Protein AF-A0A920TX15-F1 (afdb_monomer_lite)

pLDDT: mean 81.06, std 20.67, range [33.22, 98.06]

Sequence (131 aa):
MELPAIEGSHGVGNDQNNLGINAYKENKFNQALKHFQVASIVDKKKGEIFFNLGLTLHKLGNHLEAAKHLQWALKLSPTNEKISGSKLLQAHHCDNNPKIPCGLKKPEKHKIEGSDTISPQNYMSSTVGGY

Structure (mmCIF, N/CA/C/O backbone):
data_AF-A0A920TX15-F1
#
_entry.id   AF-A0A920TX15-F1
#
loop_
_atom_site.group_PDB
_atom_site.id
_atom_site.type_symbol
_atom_site.label_atom_id
_atom_site.label_alt_id
_atom_site.label_comp_id
_atom_site.label_asym_id
_atom_site.label_entity_id
_atom_site.label_seq_id
_atom_site.pdbx_PDB_ins_code
_atom_site.Cartn_x
_ato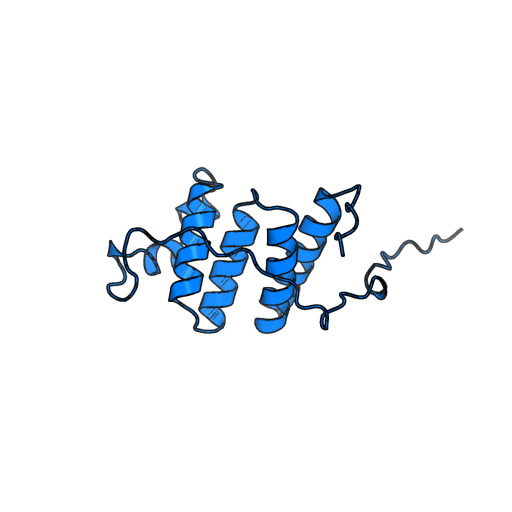m_site.Cartn_y
_atom_site.Cartn_z
_atom_site.occupancy
_atom_site.B_iso_or_equiv
_atom_site.auth_seq_id
_atom_site.auth_comp_id
_atom_site.auth_asym_id
_atom_site.auth_atom_id
_atom_site.pdbx_PDB_model_num
ATOM 1 N N . MET A 1 1 ? 12.238 -24.552 -9.274 1.00 35.44 1 MET A N 1
ATOM 2 C CA . MET A 1 1 ? 12.542 -23.429 -10.179 1.00 35.44 1 MET A CA 1
ATOM 3 C C . MET A 1 1 ? 12.831 -22.231 -9.290 1.00 35.44 1 MET A C 1
ATOM 5 O O . MET A 1 1 ? 11.905 -21.625 -8.765 1.00 35.44 1 MET A O 1
ATOM 9 N N . GLU A 1 2 ? 14.106 -22.034 -8.965 1.00 33.22 2 GLU A N 1
ATOM 10 C CA . GLU A 1 2 ? 14.575 -20.930 -8.122 1.00 33.22 2 GLU A CA 1
ATOM 11 C C . GLU A 1 2 ? 14.567 -19.642 -8.948 1.00 33.22 2 GLU A C 1
ATOM 13 O O . GLU A 1 2 ? 15.024 -19.628 -10.089 1.00 33.22 2 GLU A O 1
ATOM 18 N N . LEU A 1 3 ? 13.990 -18.576 -8.392 1.00 47.38 3 LEU A N 1
ATOM 19 C CA . LEU A 1 3 ? 14.058 -17.242 -8.983 1.00 47.38 3 LEU A CA 1
ATOM 20 C C . LEU A 1 3 ? 15.532 -16.809 -8.973 1.00 47.38 3 LEU A C 1
ATOM 22 O O . LEU A 1 3 ? 16.132 -16.854 -7.894 1.00 47.38 3 LEU A O 1
ATOM 26 N N . PRO A 1 4 ? 16.128 -16.409 -10.113 1.00 48.66 4 PRO A N 1
ATOM 27 C CA . PRO A 1 4 ? 17.517 -15.980 -10.129 1.00 48.66 4 PRO A CA 1
ATOM 28 C C . PRO A 1 4 ? 17.682 -14.794 -9.179 1.00 48.66 4 PRO A C 1
ATOM 30 O O . PRO A 1 4 ? 16.878 -13.856 -9.179 1.00 48.66 4 PRO A O 1
ATOM 33 N N . ALA A 1 5 ? 18.703 -14.884 -8.329 1.00 49.22 5 ALA A N 1
ATOM 34 C CA . ALA A 1 5 ? 19.114 -13.809 -7.448 1.00 49.22 5 ALA A CA 1
ATOM 35 C C . ALA A 1 5 ? 19.356 -12.556 -8.299 1.00 49.22 5 ALA A C 1
ATOM 37 O O . ALA A 1 5 ? 20.251 -12.520 -9.138 1.00 49.22 5 ALA A O 1
ATOM 38 N N . ILE A 1 6 ? 18.500 -11.551 -8.118 1.00 55.03 6 ILE A N 1
ATOM 39 C CA . ILE A 1 6 ? 18.608 -10.255 -8.786 1.00 55.03 6 ILE A CA 1
ATOM 40 C C . ILE A 1 6 ? 19.738 -9.495 -8.084 1.00 55.03 6 ILE A C 1
ATOM 42 O O . ILE A 1 6 ? 19.520 -8.750 -7.125 1.00 55.03 6 ILE A O 1
ATOM 46 N N . GLU A 1 7 ? 20.971 -9.778 -8.485 1.00 42.94 7 GLU A N 1
ATOM 47 C CA . GLU A 1 7 ? 22.149 -9.038 -8.046 1.00 42.94 7 GLU A CA 1
ATOM 48 C C . GLU A 1 7 ? 22.011 -7.585 -8.538 1.00 42.94 7 GLU A C 1
ATOM 50 O O . GLU A 1 7 ? 21.899 -7.324 -9.733 1.00 42.94 7 GLU A O 1
ATOM 55 N N . GLY A 1 8 ? 21.897 -6.644 -7.590 1.00 47.78 8 GLY A N 1
ATOM 56 C CA . GLY A 1 8 ? 21.473 -5.248 -7.815 1.00 47.78 8 GLY A CA 1
ATOM 57 C C . GLY A 1 8 ? 20.155 -4.854 -7.120 1.00 47.78 8 GLY A C 1
ATOM 58 O O . GLY A 1 8 ? 19.562 -3.827 -7.449 1.00 47.78 8 GLY A O 1
ATOM 59 N N . SER A 1 9 ? 19.690 -5.675 -6.170 1.00 55.69 9 SER A N 1
ATOM 60 C CA . SER A 1 9 ? 18.304 -5.800 -5.685 1.00 55.69 9 SER A CA 1
ATOM 61 C C . SER A 1 9 ? 17.519 -4.525 -5.337 1.00 55.69 9 SER A C 1
ATOM 63 O O . SER A 1 9 ? 16.299 -4.568 -5.394 1.00 55.69 9 SER A O 1
ATOM 65 N N . HIS A 1 10 ? 18.137 -3.380 -5.044 1.00 59.47 10 HIS A N 1
ATOM 66 C CA . HIS A 1 10 ? 17.403 -2.143 -4.731 1.00 59.47 10 HIS A CA 1
ATOM 67 C C . HIS A 1 10 ? 16.898 -1.391 -5.981 1.00 59.47 10 HIS A C 1
ATOM 69 O O . HIS A 1 10 ? 15.898 -0.674 -5.905 1.00 59.47 10 HIS A O 1
ATOM 75 N N . GLY A 1 11 ? 17.558 -1.548 -7.136 1.00 77.94 11 GLY A N 1
ATOM 76 C CA . GLY A 1 11 ? 17.187 -0.842 -8.372 1.00 77.94 11 GLY A CA 1
ATOM 77 C C . GLY A 1 11 ? 15.820 -1.280 -8.893 1.00 77.94 11 GLY A C 1
ATOM 78 O O . GLY A 1 11 ? 14.908 -0.468 -9.024 1.00 77.94 11 GLY A O 1
ATOM 79 N N . VAL A 1 12 ? 15.633 -2.593 -9.055 1.00 80.75 12 VAL A N 1
ATOM 80 C CA . VAL A 1 12 ? 14.380 -3.178 -9.561 1.00 80.75 12 VAL A CA 1
ATOM 81 C C . VAL A 1 12 ? 13.189 -2.857 -8.654 1.00 80.75 12 VAL A C 1
ATOM 83 O O . VAL A 1 12 ? 12.107 -2.543 -9.148 1.00 80.75 12 VAL A O 1
ATOM 86 N N . GLY A 1 13 ? 13.371 -2.900 -7.330 1.00 85.56 13 GLY A N 1
ATOM 87 C CA . GLY A 1 13 ? 12.321 -2.538 -6.373 1.00 85.56 13 GLY A CA 1
ATOM 88 C C . GLY A 1 13 ? 11.895 -1.075 -6.513 1.00 85.56 13 GLY A C 1
ATOM 89 O O . GLY A 1 13 ? 10.699 -0.768 -6.541 1.00 85.56 13 GLY A O 1
ATOM 90 N N . ASN A 1 14 ? 12.863 -0.172 -6.675 1.00 88.19 14 ASN A N 1
ATOM 91 C CA . ASN A 1 14 ? 12.604 1.248 -6.881 1.00 88.19 14 ASN A CA 1
ATOM 92 C C . ASN A 1 14 ? 11.945 1.541 -8.237 1.00 88.19 14 ASN A C 1
ATOM 94 O O . ASN A 1 14 ? 10.978 2.302 -8.288 1.00 88.19 14 ASN A O 1
ATOM 98 N N . ASP A 1 15 ? 12.414 0.906 -9.309 1.00 89.88 15 ASP A N 1
ATOM 99 C CA . ASP A 1 15 ? 11.876 1.079 -10.660 1.00 89.88 15 ASP A CA 1
ATOM 100 C C . ASP A 1 15 ? 10.419 0.619 -10.731 1.00 89.88 15 ASP A C 1
ATOM 102 O O . ASP A 1 15 ? 9.547 1.360 -11.185 1.00 89.88 15 ASP A O 1
ATOM 106 N N . GLN A 1 16 ? 10.121 -0.563 -10.185 1.00 92.62 16 GLN A N 1
ATOM 107 C CA . GLN A 1 16 ? 8.752 -1.071 -10.096 1.00 92.62 16 GLN A CA 1
ATOM 108 C C . GLN A 1 16 ? 7.872 -0.166 -9.229 1.00 92.62 16 GLN A C 1
ATOM 110 O O . GLN A 1 16 ? 6.734 0.119 -9.592 1.00 92.62 16 GLN A O 1
ATOM 115 N N . ASN A 1 17 ? 8.389 0.370 -8.122 1.00 93.25 17 ASN A N 1
ATOM 116 C CA . ASN A 1 17 ? 7.642 1.345 -7.331 1.00 93.25 17 ASN A CA 1
ATOM 117 C C . ASN A 1 17 ? 7.332 2.628 -8.131 1.00 93.25 17 ASN A C 1
ATOM 119 O O . ASN A 1 17 ? 6.214 3.135 -8.059 1.00 93.25 17 ASN A O 1
ATOM 123 N N . ASN A 1 18 ? 8.271 3.135 -8.931 1.00 94.69 18 ASN A N 1
ATOM 124 C CA . ASN A 1 18 ? 8.048 4.319 -9.765 1.00 94.69 18 ASN A CA 1
ATOM 125 C C . ASN A 1 18 ? 7.033 4.057 -10.889 1.00 94.69 18 ASN A C 1
ATOM 127 O O . ASN A 1 18 ? 6.138 4.877 -11.105 1.00 94.69 18 ASN A O 1
ATOM 131 N N . LEU A 1 19 ? 7.111 2.896 -11.549 1.00 95.06 19 LEU A N 1
ATOM 132 C CA . LEU A 1 19 ? 6.111 2.458 -12.529 1.00 95.06 19 LEU A CA 1
ATOM 133 C C . LEU A 1 19 ? 4.718 2.358 -11.898 1.00 95.06 19 LEU A C 1
ATOM 135 O O . LEU A 1 19 ? 3.743 2.851 -12.466 1.00 95.06 19 LEU A O 1
ATOM 139 N N . GLY A 1 20 ? 4.627 1.804 -10.686 1.00 96.31 20 GLY A N 1
ATOM 140 C CA . GLY A 1 20 ? 3.378 1.740 -9.931 1.00 96.31 20 GLY A CA 1
ATOM 141 C C . GLY A 1 20 ? 2.807 3.123 -9.614 1.00 96.31 20 GLY A C 1
ATOM 142 O O . GLY A 1 20 ? 1.611 3.351 -9.793 1.00 96.31 20 GLY A O 1
ATOM 143 N N . ILE A 1 21 ? 3.654 4.076 -9.205 1.00 97.19 21 ILE A N 1
ATOM 144 C CA . ILE A 1 21 ? 3.245 5.465 -8.942 1.00 97.19 21 ILE A CA 1
ATOM 145 C C . ILE A 1 21 ? 2.704 6.124 -10.216 1.00 97.19 21 ILE A C 1
ATOM 147 O O . ILE A 1 21 ? 1.669 6.791 -10.161 1.00 97.19 21 ILE A O 1
ATOM 151 N N . ASN A 1 22 ? 3.373 5.939 -11.355 1.00 96.81 22 ASN A N 1
ATOM 152 C CA . ASN A 1 22 ? 2.928 6.497 -12.632 1.00 96.81 22 ASN A CA 1
ATOM 153 C C . ASN A 1 22 ? 1.583 5.898 -13.059 1.00 96.81 22 ASN A C 1
ATOM 155 O O . ASN A 1 22 ? 0.641 6.644 -13.320 1.00 96.81 22 ASN A O 1
ATOM 159 N N . ALA A 1 23 ? 1.439 4.572 -13.008 1.00 94.44 23 ALA A N 1
ATOM 160 C CA . ALA A 1 23 ? 0.174 3.901 -13.299 1.00 94.44 23 ALA A CA 1
ATOM 161 C C . ALA A 1 23 ? -0.961 4.358 -12.361 1.00 94.44 23 ALA A C 1
ATOM 163 O O . ALA A 1 23 ? -2.090 4.563 -12.807 1.00 94.44 23 ALA A O 1
ATOM 164 N N . TYR A 1 24 ? -0.674 4.573 -11.072 1.00 97.81 24 TYR A N 1
ATOM 165 C CA . TYR A 1 24 ? -1.654 5.089 -10.114 1.00 97.81 24 TYR A CA 1
ATOM 166 C C . TYR A 1 24 ? -2.116 6.507 -10.477 1.00 97.81 24 TYR A C 1
ATOM 168 O O . TYR A 1 24 ? -3.315 6.782 -10.444 1.00 97.81 24 TYR A O 1
ATOM 176 N N . LYS A 1 25 ? -1.189 7.401 -10.853 1.00 97.50 25 LYS A N 1
ATOM 177 C CA . LYS A 1 25 ? -1.510 8.772 -11.300 1.00 97.50 25 LYS A CA 1
ATOM 178 C C . LYS A 1 25 ? -2.371 8.784 -12.564 1.00 97.50 25 LYS A C 1
ATOM 180 O O . LYS A 1 25 ? -3.213 9.661 -12.715 1.00 97.50 25 LYS A O 1
ATOM 185 N N . GLU A 1 26 ? -2.198 7.792 -13.431 1.00 97.69 26 GLU A N 1
ATOM 186 C CA . GLU A 1 26 ? -3.020 7.582 -14.627 1.00 97.69 26 GLU A CA 1
ATOM 187 C C . GLU A 1 26 ? -4.354 6.863 -14.340 1.00 97.69 26 GLU A C 1
ATOM 189 O O . GLU A 1 26 ? -5.074 6.505 -15.268 1.00 97.69 26 GLU A O 1
ATOM 194 N N . ASN A 1 27 ? -4.698 6.625 -13.068 1.00 97.38 27 ASN A N 1
ATOM 195 C CA . ASN A 1 27 ? -5.863 5.846 -12.625 1.00 97.38 27 ASN A CA 1
ATOM 196 C C . ASN A 1 27 ? -5.884 4.382 -13.121 1.00 97.38 27 ASN A C 1
ATOM 198 O O . ASN A 1 27 ? -6.908 3.701 -13.046 1.00 97.38 27 ASN A O 1
ATOM 202 N N . LYS A 1 28 ? -4.746 3.848 -13.582 1.00 96.44 28 LYS A N 1
ATOM 203 C CA . LYS A 1 28 ? -4.576 2.448 -14.004 1.00 96.44 28 LYS A CA 1
ATOM 204 C C . LYS A 1 28 ? -4.301 1.556 -12.790 1.00 96.44 28 LYS A C 1
ATOM 206 O O . LYS A 1 28 ? -3.242 0.940 -12.669 1.00 96.44 28 LYS A O 1
ATOM 211 N N . PHE A 1 29 ? -5.260 1.475 -11.868 1.00 95.75 29 PHE A N 1
ATOM 212 C CA . PHE A 1 29 ? -5.050 0.864 -10.548 1.00 95.75 29 PHE A CA 1
ATOM 213 C C . PHE A 1 29 ? -4.658 -0.621 -10.591 1.00 95.75 29 PHE A C 1
ATOM 215 O O . PHE A 1 29 ? -3.831 -1.051 -9.794 1.00 95.75 29 PHE A O 1
ATOM 222 N N . ASN A 1 30 ? -5.168 -1.399 -11.550 1.00 93.38 30 ASN A N 1
ATOM 223 C CA . ASN A 1 30 ? -4.760 -2.801 -11.712 1.00 93.38 30 ASN A CA 1
ATOM 224 C C . ASN A 1 30 ? -3.282 -2.942 -12.117 1.00 93.38 30 ASN A C 1
ATOM 226 O O . ASN A 1 30 ? -2.595 -3.839 -11.638 1.00 93.38 30 ASN A O 1
ATOM 230 N N . GLN A 1 31 ? -2.770 -2.045 -12.966 1.00 92.06 31 GLN A N 1
ATOM 231 C CA . GLN A 1 31 ? -1.352 -2.045 -13.352 1.00 92.06 31 GLN A CA 1
ATOM 232 C C . GLN A 1 31 ? -0.476 -1.557 -12.196 1.00 92.06 31 GLN A C 1
ATOM 234 O O . GLN A 1 31 ? 0.545 -2.172 -11.893 1.00 92.06 31 GLN A O 1
ATOM 239 N N . ALA A 1 32 ? -0.917 -0.505 -11.498 1.00 95.69 32 ALA A N 1
ATOM 240 C CA . ALA A 1 32 ? -0.250 -0.016 -10.297 1.00 95.69 32 ALA A CA 1
ATOM 241 C C . ALA A 1 32 ? -0.099 -1.126 -9.248 1.00 95.69 32 ALA A C 1
ATOM 243 O O . ALA A 1 32 ? 0.979 -1.301 -8.683 1.00 95.69 32 ALA A O 1
ATOM 244 N N . LEU A 1 33 ? -1.154 -1.927 -9.050 1.00 95.25 33 LEU A N 1
ATOM 245 C CA . LEU A 1 33 ? -1.141 -3.057 -8.129 1.00 95.25 33 LEU A CA 1
ATOM 246 C C . LEU A 1 33 ? -0.037 -4.056 -8.494 1.00 95.25 33 LEU A C 1
ATOM 248 O O . LEU A 1 33 ? 0.789 -4.355 -7.637 1.00 95.25 33 LEU A O 1
ATOM 252 N N . LYS A 1 34 ? 0.039 -4.507 -9.754 1.00 91.31 34 LYS A N 1
ATOM 253 C CA . LYS A 1 34 ? 1.077 -5.454 -10.208 1.00 91.31 34 LYS A CA 1
ATOM 254 C C . LYS A 1 34 ? 2.492 -4.929 -9.946 1.00 91.31 34 LYS A C 1
ATOM 256 O O . LYS A 1 34 ? 3.324 -5.631 -9.372 1.00 91.31 34 LYS A O 1
ATOM 261 N N . HIS A 1 35 ? 2.752 -3.673 -10.302 1.00 93.38 35 HIS A N 1
ATOM 262 C CA . HIS A 1 35 ? 4.054 -3.041 -10.092 1.00 93.38 35 HIS A CA 1
ATOM 263 C C . HIS A 1 35 ? 4.430 -2.950 -8.608 1.00 93.38 35 HIS A C 1
ATOM 265 O O . HIS A 1 35 ? 5.529 -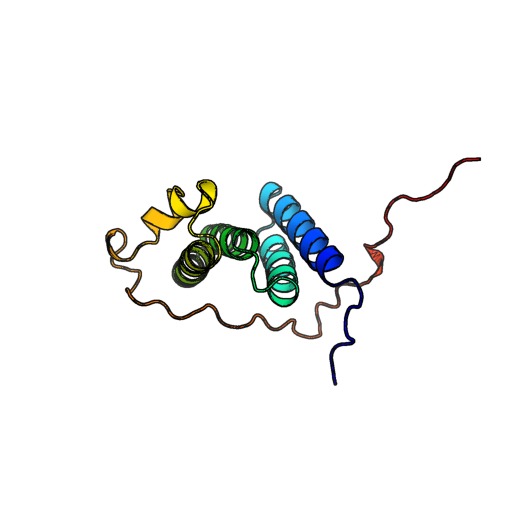3.342 -8.212 1.00 93.38 35 HIS A O 1
ATOM 271 N N . PHE A 1 36 ? 3.506 -2.512 -7.750 1.00 94.44 36 PHE A N 1
ATOM 272 C CA . PHE A 1 36 ? 3.771 -2.451 -6.315 1.00 94.44 36 PHE A CA 1
ATOM 273 C C . PHE A 1 36 ? 3.910 -3.835 -5.668 1.00 94.44 36 PHE A C 1
ATOM 275 O O . PHE A 1 36 ? 4.680 -3.989 -4.720 1.00 94.44 36 PHE A O 1
ATOM 282 N N . GLN A 1 37 ? 3.217 -4.858 -6.176 1.00 92.75 37 GLN A N 1
ATOM 283 C CA . GLN A 1 37 ? 3.379 -6.237 -5.713 1.00 92.75 37 GLN A CA 1
ATOM 284 C C . GLN A 1 37 ? 4.796 -6.741 -5.980 1.00 92.75 37 GLN A C 1
ATOM 286 O O . GLN A 1 37 ? 5.439 -7.253 -5.063 1.00 92.75 37 GLN A O 1
ATOM 291 N N . VAL A 1 38 ? 5.323 -6.514 -7.184 1.00 89.69 38 VAL A N 1
ATOM 292 C CA . VAL A 1 38 ? 6.706 -6.866 -7.538 1.00 89.69 38 VAL A CA 1
ATOM 293 C C . VAL A 1 38 ? 7.690 -6.085 -6.670 1.00 89.69 38 VAL A C 1
ATOM 295 O O . VAL A 1 38 ? 8.562 -6.685 -6.041 1.00 89.69 38 VAL A O 1
ATOM 298 N N . ALA A 1 39 ? 7.494 -4.769 -6.534 1.00 91.25 39 ALA A N 1
ATOM 299 C CA . ALA A 1 39 ? 8.317 -3.931 -5.666 1.00 91.25 39 ALA A CA 1
ATOM 300 C C . ALA A 1 39 ? 8.326 -4.446 -4.212 1.00 91.25 39 ALA A C 1
ATOM 302 O O . ALA A 1 39 ? 9.375 -4.484 -3.577 1.00 91.25 39 ALA A O 1
ATOM 303 N N . SER A 1 40 ? 7.187 -4.929 -3.697 1.00 90.69 40 SER A N 1
ATOM 304 C CA . SER A 1 40 ? 7.071 -5.465 -2.331 1.00 90.69 40 SER A CA 1
ATOM 305 C C . SER A 1 40 ? 7.802 -6.795 -2.117 1.00 90.69 40 SER A C 1
ATOM 307 O O . SER A 1 40 ? 8.177 -7.122 -0.988 1.00 90.69 40 SER A O 1
ATOM 309 N N . ILE A 1 41 ? 8.004 -7.575 -3.185 1.00 87.88 41 ILE A N 1
ATOM 310 C CA . ILE A 1 41 ? 8.757 -8.835 -3.146 1.00 87.88 41 ILE A CA 1
ATOM 311 C C . ILE A 1 41 ? 10.254 -8.547 -3.087 1.00 87.88 41 ILE A C 1
ATOM 313 O O . ILE A 1 41 ? 10.976 -9.251 -2.379 1.00 87.88 41 ILE A O 1
ATOM 317 N N . VAL A 1 42 ? 10.697 -7.511 -3.798 1.00 84.94 42 VAL A N 1
ATOM 318 C CA . VAL A 1 42 ? 12.095 -7.088 -3.855 1.00 84.94 42 VAL A CA 1
ATOM 319 C C . VAL A 1 42 ? 12.477 -6.320 -2.580 1.00 84.94 42 VAL A C 1
ATOM 321 O O . VAL A 1 42 ? 13.342 -6.766 -1.827 1.00 84.94 42 VAL A O 1
ATOM 324 N N . ASP A 1 43 ? 11.739 -5.258 -2.248 1.00 84.19 43 ASP A N 1
ATOM 325 C CA . ASP A 1 43 ? 11.995 -4.359 -1.115 1.00 84.19 43 ASP A CA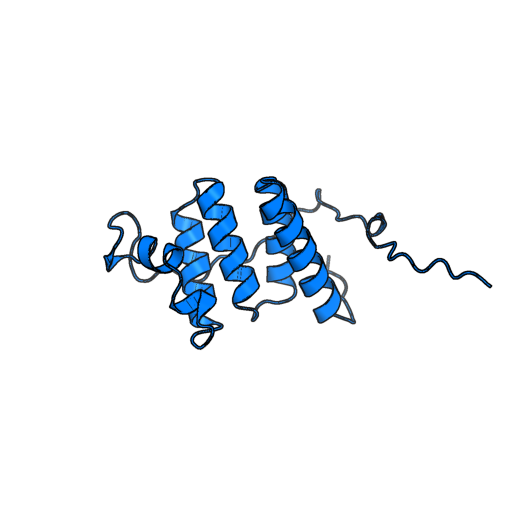 1
ATOM 326 C C . ASP A 1 43 ? 10.988 -4.556 0.032 1.00 84.19 43 ASP A C 1
ATOM 328 O O . ASP A 1 43 ? 10.147 -3.713 0.357 1.00 84.19 43 ASP A O 1
ATOM 332 N N . LYS A 1 44 ? 11.109 -5.688 0.731 1.00 84.38 44 LYS A N 1
ATOM 333 C CA . LYS A 1 44 ? 10.162 -6.123 1.784 1.00 84.38 44 LYS A CA 1
ATOM 334 C C . LYS A 1 44 ? 10.101 -5.225 3.029 1.00 84.38 44 LYS A C 1
ATOM 336 O O . LYS A 1 44 ? 9.228 -5.432 3.875 1.00 84.38 44 LYS A O 1
ATOM 341 N N . LYS A 1 45 ? 11.055 -4.304 3.196 1.00 86.31 45 LYS A N 1
ATOM 342 C CA . LYS A 1 45 ? 11.192 -3.433 4.379 1.00 86.31 45 LYS A CA 1
ATOM 343 C C . LYS A 1 45 ? 10.808 -1.973 4.116 1.00 86.31 45 LYS A C 1
ATOM 345 O O . LYS A 1 45 ? 10.822 -1.183 5.052 1.00 86.31 45 LYS A O 1
ATOM 350 N N . LYS A 1 46 ? 10.460 -1.610 2.879 1.00 89.94 46 LYS A N 1
ATOM 351 C CA . LYS A 1 46 ? 10.156 -0.225 2.506 1.00 89.94 46 LYS A CA 1
ATOM 352 C C . LYS A 1 46 ? 8.677 0.079 2.747 1.00 89.94 46 LYS A C 1
ATOM 354 O O . LYS A 1 46 ? 7.821 -0.376 1.988 1.00 89.94 46 LYS A O 1
ATOM 359 N N . GLY A 1 47 ? 8.371 0.813 3.819 1.00 94.00 47 GLY A N 1
ATOM 360 C CA . GLY A 1 47 ? 6.995 1.115 4.224 1.00 94.00 47 GLY A CA 1
ATOM 361 C C . GLY A 1 47 ? 6.191 1.836 3.140 1.00 94.00 47 GLY A C 1
ATOM 362 O O . GLY A 1 47 ? 5.008 1.549 2.969 1.00 94.00 47 GLY A O 1
ATOM 363 N N . GLU A 1 48 ? 6.834 2.684 2.330 1.00 95.38 48 GLU A N 1
ATOM 364 C CA . GLU A 1 48 ? 6.184 3.427 1.244 1.00 95.38 48 GLU A CA 1
ATOM 365 C C . GLU A 1 48 ? 5.556 2.509 0.186 1.00 95.38 48 GLU A C 1
ATOM 367 O O . GLU A 1 48 ? 4.484 2.818 -0.332 1.00 95.38 48 GLU A O 1
ATOM 372 N N . ILE A 1 49 ? 6.169 1.356 -0.107 1.00 95.31 49 ILE A N 1
ATOM 373 C CA . ILE A 1 49 ? 5.619 0.395 -1.077 1.00 95.31 49 ILE A CA 1
ATOM 374 C C . ILE A 1 49 ? 4.305 -0.190 -0.551 1.00 95.31 49 ILE A C 1
ATOM 376 O O . ILE A 1 49 ? 3.314 -0.271 -1.276 1.00 95.31 49 ILE A O 1
ATOM 380 N N . PHE A 1 50 ? 4.265 -0.564 0.730 1.00 96.50 50 PHE A N 1
ATOM 381 C CA . PHE A 1 50 ? 3.049 -1.083 1.357 1.00 96.50 50 PHE A CA 1
ATOM 382 C C . PHE A 1 50 ? 1.978 0.002 1.499 1.00 96.50 50 PHE A C 1
ATOM 384 O O . PHE A 1 50 ? 0.794 -0.283 1.341 1.00 96.50 50 PHE A O 1
ATOM 391 N N . PHE A 1 51 ? 2.374 1.257 1.710 1.00 97.62 51 PHE A N 1
ATOM 392 C CA . PHE A 1 51 ? 1.442 2.379 1.700 1.00 97.62 51 PHE A CA 1
ATOM 393 C C . PHE A 1 51 ? 0.802 2.571 0.317 1.00 97.62 51 PHE A C 1
ATOM 395 O O . PHE A 1 51 ? -0.418 2.703 0.208 1.00 97.62 51 PHE A O 1
ATOM 402 N N . ASN A 1 52 ? 1.606 2.499 -0.746 1.00 97.69 52 ASN A N 1
ATOM 403 C CA . ASN A 1 52 ? 1.141 2.583 -2.128 1.00 97.69 52 ASN A CA 1
ATOM 404 C C . ASN A 1 52 ? 0.222 1.412 -2.520 1.00 97.69 52 ASN A C 1
ATOM 406 O O . ASN A 1 52 ? -0.788 1.618 -3.200 1.00 97.69 52 ASN A O 1
ATOM 410 N N . LEU A 1 53 ? 0.510 0.196 -2.039 1.00 96.75 53 LEU A N 1
ATOM 411 C CA . LEU A 1 53 ? -0.401 -0.949 -2.155 1.00 96.75 53 LEU A CA 1
ATOM 412 C C . LEU A 1 53 ? -1.740 -0.662 -1.475 1.00 96.75 53 LEU A C 1
ATOM 414 O O . LEU A 1 53 ? -2.787 -0.851 -2.089 1.00 96.75 53 LEU A O 1
ATOM 418 N N . GLY A 1 54 ? -1.713 -0.147 -0.243 1.00 97.12 54 GLY A N 1
ATOM 419 C CA . GLY A 1 54 ? -2.912 0.228 0.503 1.00 97.12 54 GLY A CA 1
ATOM 420 C C . GLY A 1 54 ? -3.775 1.264 -0.224 1.00 97.12 54 GLY A C 1
ATOM 421 O O . GLY A 1 54 ? -4.984 1.080 -0.366 1.00 97.12 54 GLY A O 1
ATOM 422 N N . LEU A 1 55 ? -3.149 2.318 -0.757 1.00 97.94 55 LEU A N 1
ATOM 423 C CA . LEU A 1 55 ? -3.810 3.327 -1.593 1.00 97.94 55 LEU A CA 1
ATOM 424 C C . LEU A 1 55 ? -4.478 2.705 -2.824 1.00 97.94 55 LEU A C 1
ATOM 426 O O . LEU A 1 55 ? -5.642 2.982 -3.117 1.00 97.94 55 LEU A O 1
ATOM 430 N N . THR A 1 56 ? -3.747 1.846 -3.530 1.00 98.06 56 THR A N 1
ATOM 431 C CA . THR A 1 56 ? -4.212 1.210 -4.768 1.00 98.06 56 THR A CA 1
ATOM 432 C C . THR A 1 56 ? -5.373 0.252 -4.507 1.00 98.06 56 THR A C 1
ATOM 434 O O . THR A 1 56 ? -6.392 0.315 -5.189 1.00 98.06 56 THR A O 1
ATOM 437 N N . LEU A 1 57 ? -5.270 -0.586 -3.474 1.00 97.06 57 LEU A N 1
ATOM 438 C CA . LEU A 1 57 ? -6.329 -1.512 -3.068 1.00 97.06 57 LEU A CA 1
ATOM 439 C C . LEU A 1 57 ? -7.588 -0.773 -2.615 1.00 97.06 57 LEU A C 1
ATOM 441 O O . LEU A 1 57 ? -8.694 -1.191 -2.949 1.00 97.06 57 LEU A O 1
ATOM 445 N N . HIS A 1 58 ? -7.439 0.360 -1.923 1.00 96.69 58 HIS A N 1
ATOM 446 C CA . HIS A 1 58 ? -8.576 1.207 -1.579 1.00 96.69 58 HIS A CA 1
ATOM 447 C C . HIS A 1 58 ? -9.290 1.737 -2.831 1.00 96.69 58 HIS A C 1
ATOM 449 O O . HIS A 1 58 ? -10.518 1.687 -2.879 1.00 96.69 58 HIS A O 1
ATOM 455 N N . LYS A 1 59 ? -8.545 2.179 -3.856 1.00 97.75 59 LYS A N 1
ATOM 456 C CA . LYS A 1 59 ? -9.116 2.619 -5.143 1.00 97.75 59 LYS A CA 1
ATOM 457 C C . LYS A 1 59 ? -9.810 1.497 -5.913 1.00 97.75 59 LYS A C 1
ATOM 459 O O . LYS A 1 59 ? -10.787 1.760 -6.603 1.00 97.75 59 LYS A O 1
ATOM 464 N N . LEU A 1 60 ? -9.346 0.262 -5.751 1.00 96.50 60 LEU A N 1
ATOM 465 C CA . LEU A 1 60 ? -9.973 -0.941 -6.303 1.00 96.50 60 LEU A CA 1
ATOM 466 C C . LEU A 1 60 ? -11.152 -1.463 -5.455 1.00 96.50 60 LEU A C 1
ATOM 468 O O . LEU A 1 60 ? -11.741 -2.481 -5.800 1.00 96.50 60 LEU A O 1
ATOM 472 N N . GLY A 1 61 ? -11.490 -0.809 -4.337 1.00 95.25 61 GLY A N 1
ATOM 473 C CA . GLY A 1 61 ? -12.575 -1.228 -3.440 1.00 95.25 61 GLY A CA 1
ATOM 474 C C . GLY A 1 61 ? -12.214 -2.365 -2.474 1.00 95.25 61 GLY A C 1
ATOM 475 O O . GLY A 1 61 ? -13.033 -2.748 -1.641 1.00 95.25 61 GLY A O 1
ATOM 476 N N . ASN A 1 62 ? -10.981 -2.880 -2.510 1.00 94.88 62 ASN A N 1
ATOM 477 C CA . ASN A 1 62 ? -10.521 -3.928 -1.600 1.00 94.88 62 ASN A CA 1
ATOM 478 C C . ASN A 1 62 ? -10.055 -3.331 -0.261 1.00 94.88 62 ASN A C 1
ATOM 480 O O . ASN A 1 62 ? -8.865 -3.225 0.038 1.00 94.88 62 ASN A O 1
ATOM 484 N N . HIS A 1 63 ? -11.021 -2.882 0.539 1.00 93.81 63 HIS A N 1
ATOM 485 C CA . HIS A 1 63 ? -10.773 -2.128 1.768 1.00 93.81 63 HIS A CA 1
ATOM 486 C C . HIS A 1 63 ? -10.099 -2.940 2.878 1.00 93.81 63 HIS A C 1
ATOM 488 O O . HIS A 1 63 ? -9.237 -2.409 3.572 1.00 93.81 63 HIS A O 1
ATOM 494 N N . LEU A 1 64 ? -10.434 -4.224 3.025 1.00 92.62 64 LEU A N 1
ATOM 495 C CA . LEU A 1 64 ? -9.815 -5.061 4.054 1.00 92.62 64 LEU A CA 1
ATOM 496 C C . LEU A 1 64 ? -8.326 -5.284 3.771 1.00 92.62 64 LEU A C 1
ATOM 498 O O . LEU A 1 64 ? -7.499 -5.149 4.671 1.00 92.62 64 LEU A O 1
ATOM 502 N N . GLU A 1 65 ? -7.974 -5.592 2.523 1.00 93.94 65 GLU A N 1
ATOM 503 C CA . GLU A 1 65 ? -6.570 -5.771 2.152 1.00 93.94 65 GLU A CA 1
ATOM 504 C C . GLU A 1 65 ? -5.818 -4.435 2.194 1.00 93.94 65 GLU A C 1
ATOM 506 O O . GLU A 1 65 ? -4.688 -4.376 2.681 1.00 93.94 65 GLU A O 1
ATOM 511 N N . ALA A 1 66 ? -6.471 -3.332 1.804 1.00 96.19 66 ALA A N 1
ATOM 512 C CA . ALA A 1 66 ? -5.914 -1.993 1.966 1.00 96.19 66 ALA A CA 1
ATOM 513 C C . ALA A 1 66 ? -5.525 -1.704 3.425 1.00 96.19 66 ALA A C 1
ATOM 515 O O . ALA A 1 66 ? -4.399 -1.277 3.680 1.00 96.19 66 ALA A O 1
ATOM 516 N N . ALA A 1 67 ? -6.408 -1.998 4.385 1.00 96.00 67 ALA A N 1
ATOM 517 C CA . ALA A 1 67 ? -6.138 -1.805 5.807 1.00 96.00 67 ALA A CA 1
ATOM 518 C C . ALA A 1 67 ? -4.919 -2.610 6.291 1.00 96.00 67 ALA A C 1
ATOM 520 O O . ALA A 1 67 ? -4.061 -2.064 6.991 1.00 96.00 67 ALA A O 1
ATOM 521 N N . LYS A 1 68 ? -4.780 -3.876 5.862 1.00 95.12 68 LYS A N 1
ATOM 522 C CA . LYS A 1 68 ? -3.611 -4.712 6.203 1.00 95.12 68 LYS A CA 1
ATOM 523 C C . LYS A 1 68 ? -2.313 -4.077 5.707 1.00 95.12 68 LYS A C 1
ATOM 525 O O . LYS A 1 68 ? -1.333 -3.994 6.449 1.00 95.12 68 LYS A O 1
ATOM 530 N N . HIS A 1 69 ? -2.303 -3.612 4.458 1.00 96.38 69 HIS A N 1
ATOM 531 C CA . HIS A 1 69 ? -1.131 -2.986 3.852 1.00 96.38 69 HIS A CA 1
ATOM 532 C C . HIS A 1 69 ? -0.777 -1.640 4.492 1.00 96.38 69 HIS A C 1
ATOM 534 O O . HIS A 1 69 ? 0.398 -1.396 4.767 1.00 96.38 69 HIS A O 1
ATOM 540 N N . LEU A 1 70 ? -1.769 -0.801 4.800 1.00 96.44 70 LEU A N 1
ATOM 541 C CA . LEU A 1 70 ? -1.567 0.484 5.477 1.00 96.44 70 LEU A CA 1
ATOM 542 C C . LEU A 1 70 ? -1.009 0.297 6.893 1.00 96.44 70 LEU A C 1
ATOM 544 O O . LEU A 1 70 ? -0.041 0.959 7.265 1.00 96.44 70 LEU A O 1
ATOM 548 N N . GLN A 1 71 ? -1.556 -0.644 7.666 1.00 95.19 71 GLN A N 1
ATOM 549 C CA . GLN A 1 71 ? -1.045 -0.933 9.005 1.00 95.19 71 GLN A CA 1
ATOM 550 C C . GLN A 1 71 ? 0.382 -1.497 8.955 1.00 95.19 71 GLN A C 1
ATOM 552 O O . GLN A 1 71 ? 1.233 -1.129 9.768 1.00 95.19 71 GLN A O 1
ATOM 557 N N . TRP A 1 72 ? 0.676 -2.360 7.979 1.00 95.19 72 TRP A N 1
ATOM 558 C CA . TRP A 1 72 ? 2.028 -2.878 7.791 1.00 95.19 72 TRP A CA 1
ATOM 559 C C . TRP A 1 72 ? 3.022 -1.785 7.376 1.00 95.19 72 TRP A C 1
ATOM 561 O O . TRP A 1 72 ? 4.149 -1.775 7.870 1.00 95.19 72 TRP A O 1
ATOM 571 N N . ALA A 1 73 ? 2.605 -0.834 6.535 1.00 96.56 73 ALA A N 1
ATOM 572 C CA . ALA A 1 73 ? 3.408 0.331 6.172 1.00 96.56 73 ALA A CA 1
ATOM 573 C C . ALA A 1 73 ? 3.801 1.159 7.404 1.00 96.56 73 ALA A C 1
ATOM 575 O O . ALA A 1 73 ? 4.976 1.479 7.576 1.00 96.56 73 ALA A O 1
ATOM 576 N N . LEU A 1 74 ? 2.843 1.432 8.298 1.00 95.56 74 LEU A N 1
ATOM 577 C CA . LEU A 1 74 ? 3.098 2.138 9.557 1.00 95.56 74 LEU A CA 1
ATOM 578 C C . LEU A 1 74 ? 4.052 1.363 10.469 1.00 95.56 74 LEU A C 1
ATOM 580 O O . LEU A 1 74 ? 4.938 1.953 11.077 1.00 95.56 74 LEU A O 1
ATOM 584 N N . LYS A 1 75 ? 3.916 0.035 10.532 1.00 94.38 75 LYS A N 1
ATOM 585 C CA . LYS A 1 75 ? 4.818 -0.810 11.322 1.00 94.38 75 LYS A CA 1
ATOM 586 C C . LYS A 1 75 ? 6.258 -0.793 10.799 1.00 94.38 75 LYS A C 1
ATOM 588 O O . LYS A 1 75 ? 7.187 -0.879 11.596 1.00 94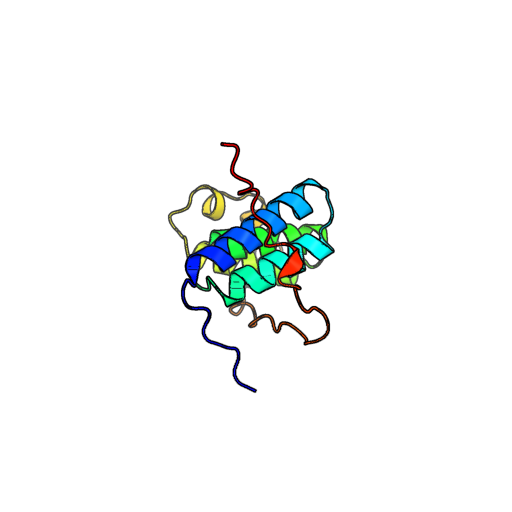.38 75 LYS A O 1
ATOM 593 N N . LEU A 1 76 ? 6.449 -0.720 9.481 1.00 94.31 76 LEU A N 1
ATOM 594 C CA . LEU A 1 76 ? 7.778 -0.661 8.862 1.00 94.31 76 LEU A CA 1
ATOM 595 C C . LEU A 1 76 ? 8.419 0.728 8.955 1.00 94.31 76 LEU A C 1
ATOM 597 O O . LEU A 1 76 ? 9.637 0.827 9.077 1.00 94.31 76 LEU A O 1
ATOM 601 N N . SER A 1 77 ? 7.612 1.786 8.891 1.00 94.38 77 SER A N 1
ATOM 602 C CA . SER A 1 77 ? 8.086 3.171 8.841 1.00 94.38 77 SER A CA 1
ATOM 603 C C . SER A 1 77 ? 7.287 4.066 9.798 1.00 94.38 77 SER A C 1
ATOM 605 O O . SER A 1 77 ? 6.604 4.987 9.347 1.00 94.38 77 SER A O 1
ATOM 607 N N . PRO A 1 78 ? 7.366 3.829 11.123 1.00 93.81 78 PRO A N 1
ATOM 608 C CA . PRO A 1 78 ? 6.540 4.532 12.109 1.00 93.81 78 PRO A CA 1
ATOM 609 C C . PRO A 1 78 ? 6.843 6.032 12.203 1.00 93.81 78 PRO A C 1
ATOM 611 O O . PRO A 1 78 ? 5.974 6.817 12.568 1.00 93.81 78 PRO A O 1
ATOM 614 N N . THR A 1 79 ? 8.064 6.436 11.848 1.00 94.06 79 THR A N 1
ATOM 615 C CA . THR A 1 79 ? 8.520 7.832 11.854 1.00 94.06 79 THR A CA 1
ATOM 616 C C . THR A 1 79 ? 8.230 8.570 10.546 1.00 94.06 79 THR A C 1
ATOM 618 O O . THR A 1 79 ? 8.481 9.768 10.458 1.00 94.06 79 THR A O 1
ATOM 621 N N . ASN A 1 80 ? 7.708 7.892 9.515 1.00 94.12 80 ASN A N 1
ATOM 622 C CA . ASN A 1 80 ? 7.342 8.546 8.263 1.00 94.12 80 ASN A CA 1
ATOM 623 C C . ASN A 1 80 ? 5.994 9.261 8.434 1.00 94.12 80 ASN A C 1
ATOM 625 O O . ASN A 1 80 ? 4.938 8.629 8.395 1.00 94.12 80 ASN A O 1
ATOM 629 N N . GLU A 1 81 ? 6.036 10.586 8.576 1.00 93.69 81 GLU A N 1
ATOM 630 C CA . GLU A 1 81 ? 4.864 11.441 8.813 1.00 93.69 81 GLU A CA 1
ATOM 631 C C . GLU A 1 81 ? 3.775 11.308 7.742 1.00 93.69 81 GLU A C 1
ATOM 633 O O . GLU A 1 81 ? 2.587 11.405 8.045 1.00 93.69 81 GLU A O 1
ATOM 638 N N . LYS A 1 82 ? 4.149 11.031 6.485 1.00 92.62 82 LYS A N 1
ATOM 639 C CA . LYS A 1 82 ? 3.169 10.821 5.408 1.00 92.62 82 LYS A CA 1
ATOM 640 C C . LYS A 1 82 ? 2.362 9.544 5.622 1.00 92.62 82 LYS A C 1
ATOM 642 O O . LYS A 1 82 ? 1.205 9.486 5.212 1.00 92.62 82 LYS A O 1
ATOM 647 N N . ILE A 1 83 ? 2.966 8.531 6.242 1.00 95.50 83 ILE A N 1
ATOM 648 C CA . ILE A 1 83 ? 2.313 7.260 6.559 1.00 95.50 83 ILE A CA 1
ATOM 649 C C . ILE A 1 83 ? 1.546 7.391 7.879 1.00 95.50 83 ILE A C 1
ATOM 651 O O . ILE A 1 83 ? 0.344 7.133 7.900 1.00 95.50 83 ILE A O 1
ATOM 655 N N . SER A 1 84 ? 2.202 7.829 8.959 1.00 93.31 84 SER A N 1
ATOM 656 C CA . SER A 1 84 ? 1.591 7.929 10.294 1.00 93.31 84 SER A CA 1
ATOM 657 C C . SER A 1 84 ? 0.484 8.982 10.379 1.00 93.31 84 SER A C 1
ATOM 659 O O . SER A 1 84 ? -0.533 8.754 11.032 1.00 93.31 84 SER A O 1
ATOM 661 N N . GLY A 1 85 ? 0.619 10.092 9.652 1.00 93.56 85 GLY A N 1
ATOM 662 C CA . GLY A 1 85 ? -0.395 11.140 9.536 1.00 93.56 85 GLY A CA 1
ATOM 663 C C . GLY A 1 85 ? -1.434 10.906 8.433 1.00 93.56 85 GLY A C 1
ATOM 664 O O . GLY A 1 85 ? -2.260 11.783 8.175 1.00 93.56 85 GLY A O 1
ATOM 665 N N . SER A 1 86 ? -1.412 9.760 7.740 1.00 95.75 86 SER A N 1
ATOM 666 C CA . SER A 1 86 ? -2.323 9.516 6.619 1.00 95.75 86 SER A CA 1
ATOM 667 C C . SER A 1 86 ? -3.777 9.418 7.078 1.00 95.75 86 SER A C 1
ATOM 669 O O . SER A 1 86 ? -4.164 8.496 7.799 1.00 95.75 86 SER A O 1
ATOM 671 N N . LYS A 1 87 ? -4.625 10.308 6.551 1.00 95.38 87 LYS A N 1
ATOM 672 C CA . LYS A 1 87 ? -6.086 10.234 6.724 1.00 95.38 87 LYS A CA 1
ATOM 673 C C . LYS A 1 87 ? -6.658 8.908 6.228 1.00 95.38 87 LYS A C 1
ATOM 675 O O . LYS A 1 87 ? -7.599 8.393 6.818 1.00 95.38 87 LYS A O 1
ATOM 680 N N . LEU A 1 88 ? -6.086 8.346 5.157 1.00 94.25 88 LEU A N 1
ATOM 681 C CA . LEU A 1 88 ? -6.516 7.047 4.648 1.00 94.25 88 LEU A CA 1
ATOM 682 C C . LEU A 1 88 ? -6.211 5.945 5.663 1.00 94.25 88 LEU A C 1
ATOM 684 O O . LEU A 1 88 ? -7.073 5.118 5.931 1.00 94.25 88 LEU A O 1
ATOM 688 N N . LEU A 1 89 ? -5.011 5.951 6.248 1.00 94.00 89 LEU A N 1
ATOM 689 C CA . LEU A 1 89 ? -4.656 4.984 7.283 1.00 94.00 89 LEU A CA 1
ATOM 690 C C . LEU A 1 89 ? -5.600 5.099 8.481 1.00 94.00 89 LEU A C 1
ATOM 692 O O . LEU A 1 89 ? -6.125 4.085 8.927 1.00 94.00 89 LEU A O 1
ATOM 696 N N . GLN A 1 90 ? -5.872 6.321 8.947 1.00 93.44 90 GLN A N 1
ATOM 697 C CA . GLN A 1 90 ? -6.816 6.565 10.040 1.00 93.44 90 GLN A CA 1
ATOM 698 C C . GLN A 1 90 ? -8.221 6.052 9.696 1.00 93.44 90 GLN A C 1
ATOM 700 O O . GLN A 1 90 ? -8.815 5.346 10.502 1.00 93.44 90 GLN A O 1
ATOM 705 N N . ALA A 1 91 ? -8.730 6.318 8.491 1.00 93.06 91 ALA A N 1
ATOM 706 C CA . ALA A 1 91 ? -10.043 5.844 8.042 1.00 93.06 91 ALA A CA 1
ATOM 707 C C . ALA A 1 91 ? -10.139 4.311 7.899 1.00 93.06 91 ALA A C 1
ATOM 709 O O . ALA A 1 91 ? -11.234 3.755 7.940 1.00 93.06 91 ALA A O 1
ATOM 710 N N . HIS A 1 92 ? -9.010 3.621 7.723 1.00 93.06 92 HIS A N 1
ATOM 711 C CA . HIS A 1 92 ? -8.923 2.155 7.715 1.00 93.06 92 HIS A CA 1
ATOM 712 C C . HIS A 1 92 ? -8.489 1.571 9.065 1.00 93.06 92 HIS A C 1
ATOM 714 O O . HIS A 1 92 ? -8.283 0.364 9.167 1.00 93.06 92 HIS A O 1
ATOM 720 N N . HIS A 1 93 ? -8.355 2.392 10.109 1.00 90.19 93 HIS A N 1
ATOM 721 C CA . HIS A 1 93 ? -8.091 1.908 11.458 1.00 90.19 93 HIS A CA 1
ATOM 722 C C . HIS A 1 93 ? -9.358 1.282 12.050 1.00 90.19 93 HIS A C 1
ATOM 724 O O . HIS A 1 93 ? -10.452 1.814 11.854 1.00 90.19 93 HIS A O 1
ATOM 730 N N . CYS A 1 94 ? -9.223 0.181 12.793 1.00 88.00 94 CYS A N 1
ATOM 731 C CA . CYS A 1 94 ? -10.381 -0.529 13.344 1.00 88.00 94 CYS A CA 1
ATOM 732 C C . CYS A 1 94 ? -11.222 0.342 14.296 1.00 88.00 94 CYS A C 1
ATOM 734 O O . CYS A 1 94 ? -12.445 0.244 14.279 1.00 88.00 94 CYS A O 1
ATOM 736 N N . ASP A 1 95 ? -10.594 1.269 15.028 1.00 88.94 95 ASP A N 1
ATOM 737 C CA . ASP A 1 95 ? -11.308 2.227 15.893 1.00 88.94 95 ASP A CA 1
ATOM 738 C C . ASP A 1 95 ? -12.229 3.177 15.111 1.00 88.94 95 ASP A C 1
ATOM 740 O O . ASP A 1 95 ? -13.241 3.635 15.634 1.00 88.94 95 ASP A O 1
ATOM 744 N N . ASN A 1 96 ? -11.889 3.473 13.852 1.00 88.00 96 ASN A N 1
ATOM 745 C CA . ASN A 1 96 ? -12.624 4.421 13.011 1.00 88.00 96 ASN A CA 1
ATOM 746 C C . ASN A 1 96 ? -13.544 3.728 12.000 1.00 88.00 96 ASN A C 1
ATOM 748 O O . ASN A 1 96 ? -14.426 4.367 11.425 1.00 88.00 96 ASN A O 1
ATOM 752 N N . ASN A 1 97 ? -13.336 2.435 11.747 1.00 83.38 97 ASN A N 1
ATOM 753 C CA . ASN A 1 97 ? -14.090 1.674 10.765 1.00 83.38 97 ASN A CA 1
ATOM 754 C C . ASN A 1 97 ? -14.477 0.299 11.326 1.00 83.38 97 ASN A C 1
ATOM 756 O O . ASN A 1 97 ? -13.665 -0.628 11.274 1.00 83.38 97 ASN A O 1
ATOM 760 N N . PRO A 1 98 ? -15.737 0.114 11.766 1.00 84.12 98 PRO A N 1
ATOM 761 C CA . PRO A 1 98 ? -16.183 -1.137 12.379 1.00 84.12 98 PRO A CA 1
ATOM 762 C C . PRO A 1 98 ? -16.183 -2.330 11.409 1.00 84.12 98 PRO A C 1
ATOM 764 O O . PRO A 1 98 ? -16.333 -3.469 11.839 1.00 84.12 98 PRO A O 1
ATOM 767 N N . LYS A 1 99 ? -16.009 -2.099 10.097 1.00 86.25 99 LYS A N 1
ATOM 768 C CA . LYS A 1 99 ? -15.854 -3.168 9.095 1.00 86.25 99 LYS A CA 1
ATOM 769 C C . LYS A 1 99 ? -14.424 -3.716 9.024 1.00 86.25 99 LYS A C 1
ATOM 771 O O . LYS A 1 99 ? -14.203 -4.717 8.346 1.00 86.25 99 LYS A O 1
ATOM 776 N N . ILE A 1 100 ? -13.460 -3.068 9.679 1.00 87.50 100 ILE A N 1
ATOM 777 C CA . ILE A 1 100 ? -12.063 -3.498 9.724 1.00 87.50 100 ILE A CA 1
ATOM 778 C C . ILE A 1 100 ? -11.773 -4.089 11.109 1.00 87.50 100 ILE A C 1
ATOM 780 O O . ILE A 1 100 ? -11.820 -3.365 12.100 1.00 87.50 100 ILE A O 1
ATOM 784 N N . PRO A 1 101 ? -11.450 -5.390 11.215 1.00 88.31 101 PRO A N 1
ATOM 785 C CA . PRO A 1 101 ? -11.116 -5.988 12.499 1.00 88.31 101 PRO A CA 1
ATOM 786 C C . PRO A 1 101 ? -9.756 -5.492 13.004 1.00 88.31 101 PRO A C 1
ATOM 788 O O . PRO A 1 101 ? -8.820 -5.293 12.227 1.00 88.31 101 PRO A O 1
ATOM 791 N N . CYS A 1 102 ? -9.625 -5.336 14.321 1.00 88.06 102 CYS A N 1
ATOM 792 C CA . CYS A 1 102 ? -8.332 -5.078 14.948 1.00 88.06 102 CYS A CA 1
ATOM 793 C C . CYS A 1 102 ? -7.411 -6.308 14.862 1.00 88.06 102 CYS A C 1
ATOM 795 O O . CYS A 1 102 ? -7.859 -7.438 14.661 1.00 88.06 102 CYS A O 1
ATOM 797 N N . GLY A 1 103 ? -6.104 -6.094 15.035 1.00 85.62 103 GLY A N 1
ATOM 798 C CA . GLY A 1 103 ? -5.122 -7.185 1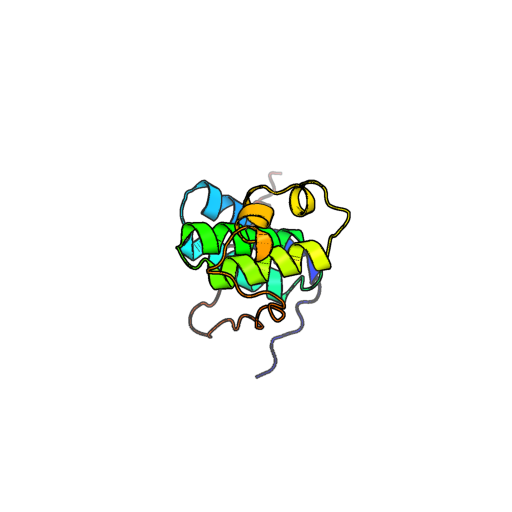5.025 1.00 85.62 103 GLY A CA 1
ATOM 799 C C . GLY A 1 103 ? -4.913 -7.810 13.643 1.00 85.62 103 GLY A C 1
ATOM 800 O O . GLY A 1 103 ? -4.701 -9.020 13.538 1.00 85.62 103 GLY A O 1
ATOM 801 N N . LEU A 1 104 ? -4.983 -7.000 12.579 1.00 87.62 104 LEU A N 1
ATOM 802 C CA . LEU A 1 104 ? -4.744 -7.477 11.222 1.00 87.62 104 LEU A CA 1
ATOM 803 C C . LEU A 1 104 ? -3.380 -8.165 11.122 1.00 87.62 104 LEU A C 1
ATOM 805 O O . LEU A 1 104 ? -2.349 -7.692 11.609 1.00 87.62 104 LEU A O 1
ATOM 809 N N . LYS A 1 105 ? -3.383 -9.322 10.462 1.00 87.62 105 LYS A N 1
ATOM 810 C CA . LYS A 1 105 ? -2.154 -10.051 10.173 1.00 87.62 105 LYS A CA 1
ATOM 811 C C . LYS A 1 105 ? -1.353 -9.299 9.116 1.00 87.62 105 LYS A C 1
ATOM 813 O O . LYS A 1 105 ? -1.903 -8.570 8.290 1.00 87.62 105 LYS A O 1
ATOM 818 N N . LYS A 1 106 ? -0.041 -9.537 9.123 1.00 85.62 106 LYS A N 1
ATOM 819 C CA . LYS A 1 106 ? 0.855 -9.104 8.049 1.00 85.62 106 LYS A CA 1
ATOM 820 C C . LYS A 1 106 ? 0.257 -9.507 6.686 1.00 85.62 106 LYS A C 1
ATOM 822 O O . LYS A 1 106 ? -0.175 -10.657 6.574 1.00 85.62 106 LYS A O 1
ATOM 827 N N . PRO A 1 107 ? 0.279 -8.618 5.674 1.00 85.31 107 PRO A N 1
ATOM 828 C CA . PRO A 1 107 ? -0.148 -8.967 4.327 1.00 85.31 107 PRO A CA 1
ATOM 829 C C . PRO A 1 107 ? 0.580 -10.203 3.805 1.00 85.31 107 PRO A C 1
ATOM 831 O O . PRO A 1 107 ? 1.776 -10.399 4.071 1.00 85.31 107 PRO A O 1
ATOM 834 N N . GLU A 1 108 ? -0.141 -11.043 3.070 1.00 80.44 108 GLU A N 1
ATOM 835 C CA . GLU A 1 108 ? 0.445 -12.241 2.483 1.00 80.44 108 GLU A CA 1
ATOM 836 C C . GLU A 1 108 ? 1.525 -11.875 1.460 1.00 80.44 108 GLU A C 1
ATOM 838 O O . GLU A 1 108 ? 1.562 -10.777 0.901 1.00 80.44 108 GLU A O 1
ATOM 843 N N . LYS A 1 109 ? 2.463 -12.799 1.227 1.00 73.12 109 LYS A N 1
ATOM 844 C CA . LYS A 1 109 ? 3.465 -12.592 0.181 1.00 73.12 109 LYS A CA 1
ATOM 845 C C . LYS A 1 109 ? 2.755 -12.650 -1.165 1.00 73.12 109 LYS A C 1
ATOM 847 O O . LYS A 1 109 ? 2.217 -13.697 -1.520 1.00 73.12 109 LYS A O 1
ATOM 852 N N . HIS A 1 110 ? 2.821 -11.563 -1.921 1.00 71.62 110 HIS A N 1
ATOM 853 C CA . HIS A 1 110 ? 2.393 -11.573 -3.309 1.00 71.62 110 HIS A CA 1
ATOM 854 C C . HIS A 1 110 ? 3.210 -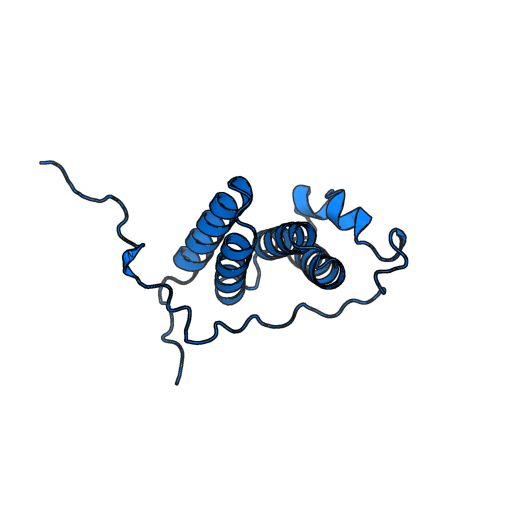12.607 -4.086 1.00 71.62 110 HIS A C 1
ATOM 856 O O . HIS A 1 110 ? 4.439 -12.652 -3.977 1.00 71.62 110 HIS A O 1
ATOM 862 N N . LYS A 1 111 ? 2.518 -13.468 -4.830 1.00 59.66 111 LYS A N 1
ATOM 863 C CA . LYS A 1 111 ? 3.131 -14.372 -5.799 1.00 59.66 111 LYS A CA 1
ATOM 864 C C . LYS A 1 111 ? 3.022 -13.703 -7.161 1.00 59.66 111 LYS A C 1
ATOM 866 O O . LYS A 1 111 ? 1.951 -13.221 -7.512 1.00 59.66 111 LYS A O 1
ATOM 871 N N . ILE A 1 112 ? 4.119 -13.665 -7.906 1.00 58.22 112 ILE A N 1
ATOM 872 C CA . ILE A 1 112 ? 4.070 -13.332 -9.329 1.00 58.22 112 ILE A CA 1
ATOM 873 C C . ILE A 1 112 ? 3.678 -14.640 -10.016 1.00 58.22 112 ILE A C 1
ATOM 875 O O . ILE A 1 112 ? 4.469 -15.584 -10.025 1.00 58.22 112 ILE A O 1
ATOM 879 N N . GLU A 1 113 ? 2.437 -14.756 -10.482 1.00 45.44 113 GLU A N 1
ATOM 880 C CA . GLU A 1 113 ? 2.033 -15.908 -11.289 1.00 45.44 113 GLU A CA 1
ATOM 881 C C . GLU A 1 113 ? 2.698 -15.809 -12.669 1.00 45.44 113 GLU A C 1
ATOM 883 O O . GLU A 1 113 ? 2.770 -14.737 -13.268 1.00 45.44 113 GLU A O 1
ATOM 888 N N . GLY A 1 114 ? 3.248 -16.927 -13.149 1.00 44.81 114 GLY A N 1
ATOM 889 C CA . GLY A 1 114 ? 4.207 -16.986 -14.261 1.00 44.81 114 GLY A CA 1
ATOM 890 C C . GLY A 1 114 ? 3.700 -16.594 -15.657 1.00 44.81 114 GLY A C 1
ATOM 891 O O . GLY A 1 114 ? 4.424 -16.818 -16.620 1.00 44.81 114 GLY A O 1
ATOM 892 N N . SER A 1 115 ? 2.496 -16.031 -15.796 1.00 40.56 115 SER A N 1
ATOM 893 C CA . SER A 1 115 ? 1.993 -15.465 -17.059 1.00 40.56 115 SER A CA 1
ATOM 894 C C . SER A 1 115 ? 2.244 -13.960 -17.195 1.00 40.56 115 SER A C 1
ATOM 896 O O . SER A 1 115 ? 2.226 -13.440 -18.306 1.00 40.56 115 SER A O 1
ATOM 898 N N . ASP A 1 116 ? 2.545 -13.267 -16.094 1.00 45.56 116 ASP A N 1
ATOM 899 C CA . ASP A 1 116 ? 2.950 -11.861 -16.090 1.00 45.56 116 ASP A CA 1
ATOM 900 C C . ASP A 1 116 ? 4.481 -11.765 -16.128 1.00 45.56 116 ASP A C 1
ATOM 902 O O . ASP A 1 116 ? 5.106 -11.160 -15.252 1.00 45.56 116 ASP A O 1
ATOM 906 N N . THR A 1 117 ? 5.121 -12.386 -17.127 1.00 40.03 117 THR A N 1
ATOM 907 C CA . THR A 1 117 ? 6.526 -12.080 -17.405 1.00 40.03 117 THR A CA 1
ATOM 908 C C . THR A 1 117 ? 6.609 -10.583 -17.667 1.00 40.03 117 THR A C 1
ATOM 910 O O . THR A 1 117 ? 6.204 -10.097 -18.723 1.00 40.03 117 THR A O 1
ATOM 913 N N . ILE A 1 118 ? 7.115 -9.836 -16.688 1.00 48.03 118 ILE A N 1
ATOM 914 C CA . ILE A 1 118 ? 7.605 -8.485 -16.906 1.00 48.03 118 ILE A CA 1
ATOM 915 C C . ILE A 1 118 ? 8.794 -8.678 -17.834 1.00 48.03 118 ILE A C 1
ATOM 917 O O . ILE A 1 118 ? 9.899 -8.990 -17.391 1.00 48.03 118 ILE A O 1
ATOM 921 N N . SER A 1 119 ? 8.532 -8.612 -19.139 1.00 35.62 119 SER A N 1
ATOM 922 C CA . SER A 1 119 ? 9.578 -8.714 -20.138 1.00 35.62 119 SER A CA 1
ATOM 923 C C . SER A 1 119 ? 10.621 -7.638 -19.834 1.00 35.62 119 SER A C 1
ATOM 925 O O . SER A 1 119 ? 10.255 -6.467 -19.683 1.00 35.62 119 SER A O 1
ATOM 927 N N . PRO A 1 120 ? 11.918 -7.986 -19.810 1.00 44.66 120 PRO A N 1
ATOM 928 C CA . PRO A 1 120 ? 13.010 -7.019 -19.705 1.00 44.66 120 PRO A CA 1
ATOM 929 C C . PRO A 1 120 ? 13.002 -5.942 -20.806 1.00 44.66 120 PRO A C 1
ATOM 931 O O . PRO A 1 120 ? 13.787 -5.006 -20.755 1.00 44.66 120 PRO A O 1
ATOM 934 N N . GLN A 1 121 ? 12.125 -6.039 -21.810 1.00 38.44 121 GLN A N 1
ATOM 935 C CA . GLN A 1 121 ? 12.049 -5.096 -22.928 1.00 38.44 121 GLN A CA 1
ATOM 936 C C . GLN A 1 121 ? 11.652 -3.665 -22.537 1.00 38.44 121 GLN A C 1
ATOM 938 O O . GLN A 1 121 ? 11.946 -2.750 -23.297 1.00 38.44 121 GLN A O 1
ATOM 943 N N . ASN A 1 122 ? 11.087 -3.434 -21.347 1.00 40.44 122 ASN A N 1
ATOM 944 C CA . ASN A 1 122 ? 10.857 -2.070 -20.849 1.00 40.44 122 ASN A CA 1
ATOM 945 C C . ASN A 1 122 ? 12.055 -1.491 -20.067 1.00 40.44 122 ASN A C 1
ATOM 947 O O . ASN A 1 122 ? 11.945 -0.401 -19.514 1.00 40.44 122 ASN A O 1
ATOM 951 N N . TYR A 1 123 ? 13.199 -2.190 -20.036 1.00 47.84 123 TYR A N 1
ATOM 952 C CA . TYR A 1 123 ? 14.453 -1.733 -19.417 1.00 47.84 123 TYR A CA 1
ATOM 953 C C . TYR A 1 123 ? 15.377 -0.977 -20.387 1.00 47.84 123 TYR A C 1
ATOM 955 O O . TYR A 1 123 ? 16.556 -0.783 -20.092 1.00 47.84 123 TYR A O 1
ATOM 963 N N . MET A 1 124 ? 14.869 -0.520 -21.537 1.00 38.69 124 MET A N 1
ATOM 964 C CA . MET A 1 124 ? 15.584 0.468 -22.349 1.00 38.69 124 MET A CA 1
ATOM 965 C C . MET A 1 124 ? 15.460 1.836 -21.675 1.00 38.69 124 MET A C 1
ATOM 967 O O . MET A 1 124 ? 14.665 2.691 -22.056 1.00 38.69 124 MET A O 1
ATOM 971 N N . SER A 1 125 ? 16.267 2.011 -20.630 1.00 41.00 125 SER A N 1
ATOM 972 C CA . SER A 1 125 ? 16.751 3.321 -20.228 1.00 41.00 125 SER A CA 1
ATOM 973 C C . SER A 1 125 ? 17.351 3.982 -21.466 1.00 41.00 125 SER A C 1
ATOM 975 O O . SER A 1 125 ? 18.161 3.372 -22.169 1.00 41.00 125 SER A O 1
ATOM 977 N N . SER A 1 126 ? 16.925 5.206 -21.761 1.00 41.06 126 SER A N 1
ATOM 978 C CA . SER A 1 126 ? 17.514 6.048 -22.794 1.00 41.06 126 SER A CA 1
ATOM 979 C C . SER A 1 126 ? 18.972 6.350 -22.450 1.00 41.06 126 SER A C 1
ATOM 981 O O . SER A 1 126 ? 19.299 7.396 -21.904 1.00 41.06 126 SER A O 1
ATOM 983 N N . THR A 1 127 ? 19.863 5.433 -22.796 1.00 44.88 127 THR A N 1
ATOM 984 C CA . THR A 1 127 ? 21.273 5.707 -23.051 1.00 44.88 127 THR A CA 1
ATOM 985 C C . THR A 1 127 ? 21.546 5.334 -24.496 1.00 44.88 127 THR A C 1
ATOM 987 O O . THR A 1 127 ? 22.179 4.327 -24.795 1.00 44.88 127 THR A O 1
ATOM 990 N N . VAL A 1 128 ? 21.030 6.152 -25.410 1.00 41.47 128 VAL A N 1
ATOM 991 C CA . VAL A 1 128 ? 21.700 6.370 -26.690 1.00 41.47 128 VAL A CA 1
ATOM 992 C C . VAL A 1 128 ? 22.598 7.579 -26.493 1.00 41.47 128 VAL A C 1
ATOM 994 O O . VAL A 1 128 ? 22.127 8.700 -26.308 1.00 41.47 128 VAL A O 1
ATOM 997 N N . GLY A 1 129 ? 23.899 7.303 -26.447 1.00 42.91 129 GLY A N 1
ATOM 998 C CA . GLY A 1 129 ? 24.928 8.318 -26.581 1.00 42.91 129 GLY A CA 1
ATOM 999 C C . GLY A 1 129 ? 24.805 9.031 -27.926 1.00 42.91 129 GLY A C 1
ATOM 1000 O O . GLY A 1 129 ? 24.418 8.434 -28.931 1.00 42.91 129 GLY A O 1
ATOM 1001 N N . GLY A 1 130 ? 25.143 10.313 -27.919 1.00 42.25 130 GLY A N 1
ATOM 1002 C CA . GLY A 1 130 ? 25.415 11.101 -29.110 1.00 42.25 130 GLY A CA 1
ATOM 1003 C C . GLY A 1 130 ? 26.817 11.682 -28.969 1.00 42.25 130 GLY A C 1
ATOM 1004 O O . GLY A 1 130 ? 27.084 12.343 -27.971 1.00 42.25 130 GLY A O 1
ATOM 1005 N N . TYR A 1 131 ? 27.651 11.309 -29.938 1.00 50.22 131 TYR A N 1
ATOM 1006 C CA . TYR A 1 131 ? 29.049 11.640 -30.235 1.00 50.22 131 TYR A CA 1
ATOM 1007 C C . TYR A 1 131 ? 29.596 12.985 -29.745 1.00 50.22 131 TYR A C 1
ATOM 1009 O O . TYR A 1 131 ? 28.890 14.006 -29.894 1.00 50.22 131 TYR A O 1
#

Radius of gyration: 16.16 Å; chains: 1; bounding box: 45×35×46 Å

Foldseek 3Di:
DDDPDPVVLPVQLVVLQVQLVVCVVVVVLVSSLVSLLSSCLSCVLQLVSLQSNLVSCVSVVVLQLSQLSLVVSCVSCVPPCCSVVPPSNVCSACVNDVVHDPPRDHHDRDDDDVVPPPDCVVVPDPPPDDD

Secondary structure (DSSP, 8-state):
-PPP--TTTHHHHHHHHHHHHHHHHTT-HHHHHHHHHHHHHH-TT-HHHHHHHHHHHHHTT-HHHHHHHHHHHHHH-TT-HHHHT-HHHHHTSTTT-TTS-SSPPPPPPPP--TT----GGGG--------